Protein AF-A0AAN1XUY1-F1 (afdb_monomer_lite)

Sequence (93 aa):
MLHVSDQQFLDAVARAKNDDDVLRWIREELQPSEAAIARMNAFIEHLEPRPEQQAHFDAMLQAADPGNTAVTRWVDLLDLEEGRLPKGSGAAT

pLDDT: mean 92.49, std 8.82, range [45.69, 98.06]

Structure (mmCIF, N/CA/C/O backbone):
data_AF-A0AAN1XUY1-F1
#
_entry.id   AF-A0AAN1XUY1-F1
#
loop_
_atom_site.group_PDB
_atom_site.id
_atom_site.type_symbol
_atom_site.label_atom_id
_atom_site.label_alt_id
_atom_site.label_comp_id
_atom_site.label_asym_id
_atom_site.label_entity_id
_atom_site.label_seq_id
_atom_site.pdbx_PDB_ins_code
_atom_site.Cartn_x
_atom_site.Cartn_y
_atom_site.Cartn_z
_atom_site.occupancy
_atom_site.B_iso_or_equiv
_atom_site.auth_seq_id
_atom_site.auth_comp_id
_atom_site.auth_asym_id
_atom_site.auth_atom_id
_atom_site.pdbx_PDB_model_num
ATOM 1 N N . MET A 1 1 ? 11.127 3.576 -5.310 1.00 65.88 1 MET A N 1
ATOM 2 C CA . MET A 1 1 ? 9.893 3.896 -6.057 1.00 65.88 1 MET A CA 1
ATOM 3 C C . MET A 1 1 ? 10.055 3.284 -7.438 1.00 65.88 1 MET A C 1
ATOM 5 O O . MET A 1 1 ? 11.183 3.253 -7.904 1.00 65.88 1 MET A O 1
ATOM 9 N N . LEU A 1 2 ? 9.002 2.746 -8.053 1.00 74.62 2 LEU A N 1
ATOM 10 C CA . LEU A 1 2 ? 9.125 1.954 -9.291 1.00 74.62 2 LEU A CA 1
ATOM 11 C C . LEU A 1 2 ? 9.222 2.806 -10.576 1.00 74.62 2 LEU A C 1
ATOM 13 O O . LEU A 1 2 ? 9.243 2.249 -11.662 1.00 74.62 2 LEU A O 1
ATOM 17 N N . HIS A 1 3 ? 9.299 4.140 -10.448 1.00 81.06 3 HIS A N 1
ATOM 18 C CA . HIS A 1 3 ? 9.522 5.107 -11.539 1.00 81.06 3 HIS A CA 1
ATOM 19 C C . HIS A 1 3 ? 8.677 4.863 -12.803 1.00 81.06 3 HIS A C 1
ATOM 21 O O . HIS A 1 3 ? 9.158 5.008 -13.922 1.00 81.06 3 HIS A O 1
ATOM 27 N N . VAL A 1 4 ? 7.402 4.531 -12.608 1.00 88.75 4 VAL A N 1
ATOM 28 C CA . VAL A 1 4 ? 6.420 4.298 -13.667 1.00 88.75 4 VAL A CA 1
ATOM 29 C C . VAL A 1 4 ? 5.333 5.366 -13.596 1.00 88.75 4 VAL A C 1
ATOM 31 O O . VAL A 1 4 ? 4.885 5.709 -12.503 1.00 88.75 4 VAL A O 1
ATOM 34 N N . SER A 1 5 ? 4.933 5.918 -14.741 1.00 91.88 5 SER A N 1
ATOM 35 C CA . SER A 1 5 ? 3.742 6.772 -14.820 1.00 91.88 5 SER A CA 1
ATOM 36 C C . SER A 1 5 ? 2.473 5.947 -15.019 1.00 91.88 5 SER A C 1
ATOM 38 O O . SER A 1 5 ? 2.513 4.870 -15.617 1.00 91.88 5 SER A O 1
ATOM 40 N N . ASP A 1 6 ? 1.335 6.497 -14.597 1.00 93.94 6 ASP A N 1
ATOM 41 C CA . ASP A 1 6 ? 0.026 5.856 -14.746 1.00 93.94 6 ASP A CA 1
ATOM 42 C C . ASP A 1 6 ? -0.238 5.448 -16.204 1.00 93.94 6 ASP A C 1
ATOM 44 O O . ASP A 1 6 ? -0.635 4.318 -16.469 1.00 93.94 6 ASP A O 1
ATOM 48 N N . GLN A 1 7 ? 0.072 6.323 -17.171 1.00 95.56 7 GLN A N 1
ATOM 49 C CA . GLN A 1 7 ? -0.133 6.027 -18.592 1.00 95.56 7 GLN A CA 1
ATOM 50 C C . GLN A 1 7 ? 0.752 4.876 -19.089 1.00 95.56 7 GLN A C 1
ATOM 52 O O . GLN A 1 7 ? 0.270 4.015 -19.819 1.00 95.56 7 GLN A O 1
ATOM 57 N N . GLN A 1 8 ? 2.029 4.828 -18.687 1.00 94.00 8 GLN A N 1
ATOM 58 C CA . GLN A 1 8 ? 2.925 3.731 -19.077 1.00 94.00 8 GLN A CA 1
ATOM 59 C C . GLN A 1 8 ? 2.428 2.387 -18.545 1.00 94.00 8 GLN A C 1
ATOM 61 O O . GLN A 1 8 ? 2.465 1.392 -19.266 1.00 94.00 8 GLN A O 1
ATOM 66 N N . PHE A 1 9 ? 1.951 2.364 -17.299 1.00 95.00 9 PHE A N 1
ATOM 67 C CA . PHE A 1 9 ? 1.386 1.158 -16.707 1.00 95.00 9 PHE A CA 1
ATOM 68 C C . PHE A 1 9 ? 0.095 0.735 -17.422 1.00 95.00 9 PHE A C 1
ATOM 70 O O . PHE A 1 9 ? -0.043 -0.428 -17.796 1.00 95.00 9 PHE A O 1
ATOM 77 N N . LEU A 1 10 ? -0.820 1.676 -17.685 1.00 96.75 10 LEU A N 1
ATOM 78 C CA . LEU A 1 10 ? -2.070 1.402 -18.402 1.00 96.75 10 LEU A CA 1
ATOM 79 C C . LEU A 1 10 ? -1.824 0.861 -19.815 1.00 96.75 10 LEU A C 1
ATOM 81 O O . LEU A 1 10 ? -2.464 -0.110 -20.218 1.00 96.75 10 LEU A O 1
ATOM 85 N N . ASP A 1 11 ? -0.871 1.436 -20.550 1.00 96.31 11 ASP A N 1
ATOM 86 C CA . ASP A 1 11 ? -0.507 0.973 -21.891 1.00 96.31 11 ASP A CA 1
ATOM 87 C C . ASP A 1 11 ? 0.071 -0.449 -21.871 1.00 96.31 11 ASP A C 1
ATOM 89 O O . ASP A 1 11 ? -0.193 -1.240 -22.781 1.00 96.31 11 ASP A O 1
ATOM 93 N N . ALA A 1 12 ? 0.854 -0.787 -20.842 1.00 95.44 12 ALA A N 1
ATOM 94 C CA . ALA A 1 12 ? 1.401 -2.126 -20.663 1.00 95.44 12 ALA A CA 1
ATOM 95 C C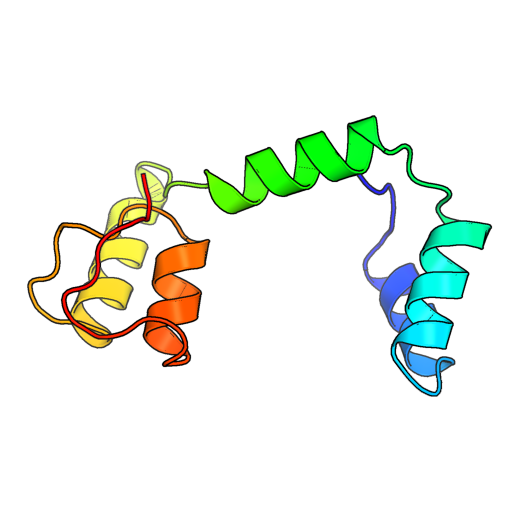 . ALA A 1 12 ? 0.301 -3.147 -20.349 1.00 95.44 12 ALA A C 1
ATOM 97 O O . ALA A 1 12 ? 0.225 -4.190 -21.002 1.00 95.44 12 ALA A O 1
ATOM 98 N N . VAL A 1 13 ? -0.599 -2.820 -19.416 1.00 96.94 13 VAL A N 1
ATOM 99 C CA . VAL A 1 13 ? -1.739 -3.673 -19.046 1.00 96.94 13 VAL A CA 1
ATOM 100 C C . VAL A 1 13 ? -2.676 -3.890 -20.234 1.00 96.94 13 VAL A C 1
ATOM 102 O O . VAL A 1 13 ? -3.094 -5.017 -20.477 1.00 96.94 13 VAL A O 1
ATOM 105 N N . ALA A 1 14 ? -2.949 -2.858 -21.038 1.00 97.44 14 ALA A N 1
ATOM 106 C CA . ALA A 1 14 ? -3.809 -2.970 -22.219 1.00 97.44 14 ALA A CA 1
ATOM 107 C C . ALA A 1 14 ? -3.270 -3.937 -23.292 1.00 97.44 14 ALA A C 1
ATOM 109 O O . ALA A 1 14 ? -4.033 -4.435 -24.121 1.00 97.44 14 ALA A O 1
ATOM 110 N N . ARG A 1 15 ? -1.955 -4.191 -23.304 1.00 96.44 15 ARG A N 1
ATOM 111 C CA . ARG A 1 15 ? -1.291 -5.115 -24.239 1.00 96.44 15 ARG A CA 1
ATOM 112 C C . ARG A 1 15 ? -1.071 -6.508 -23.650 1.00 96.44 15 ARG A C 1
ATOM 114 O O . ARG A 1 15 ? -0.841 -7.448 -24.413 1.00 96.44 15 ARG A O 1
ATOM 121 N N . ALA A 1 16 ? -1.105 -6.635 -22.328 1.00 97.12 16 ALA A N 1
ATOM 122 C CA . ALA A 1 16 ? -0.895 -7.887 -21.622 1.00 97.12 16 ALA A CA 1
ATOM 123 C C . ALA A 1 16 ? -2.122 -8.799 -21.737 1.00 97.12 16 ALA A C 1
ATOM 125 O O . ALA A 1 16 ? -3.264 -8.343 -21.713 1.00 97.12 16 ALA A O 1
ATOM 126 N N . LYS A 1 17 ? -1.899 -10.112 -21.854 1.00 97.06 17 LYS A N 1
ATOM 127 C CA . LYS A 1 17 ? -2.997 -11.095 -21.873 1.00 97.06 17 LYS A CA 1
ATOM 128 C C . LYS A 1 17 ? -3.337 -11.622 -20.483 1.00 97.06 17 LYS A C 1
ATOM 130 O O . LYS A 1 17 ? -4.419 -12.167 -20.285 1.00 97.06 17 LYS A O 1
ATOM 135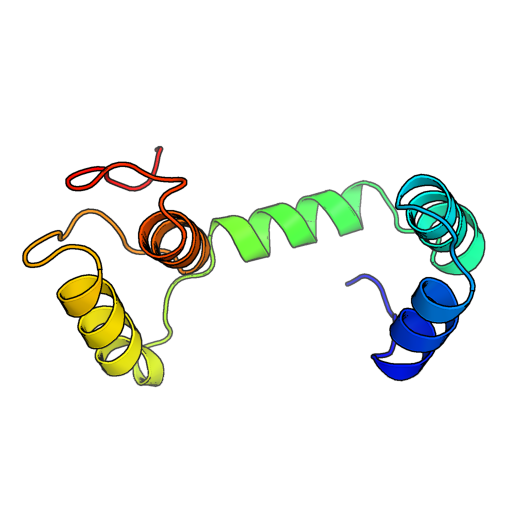 N N . ASN A 1 18 ? -2.386 -11.529 -19.562 1.00 97.06 18 ASN A N 1
ATOM 136 C CA . ASN A 1 18 ? -2.450 -12.039 -18.201 1.00 97.06 18 ASN A CA 1
ATOM 137 C C . ASN A 1 18 ? -1.388 -11.343 -17.332 1.00 97.06 18 ASN A C 1
ATOM 139 O O . ASN A 1 18 ? -0.581 -10.551 -17.827 1.00 97.06 18 ASN A O 1
ATOM 143 N N . ASP A 1 19 ? -1.367 -11.685 -16.047 1.00 97.06 19 ASP A N 1
ATOM 144 C CA . ASP A 1 19 ? -0.439 -11.098 -15.080 1.00 97.06 19 ASP A CA 1
ATOM 145 C C . ASP A 1 19 ? 1.027 -11.437 -15.376 1.00 97.06 19 ASP A C 1
ATOM 147 O O . ASP A 1 19 ? 1.898 -10.606 -15.140 1.00 97.06 19 ASP A O 1
ATOM 151 N N . ASP A 1 20 ? 1.325 -12.606 -15.954 1.00 97.62 20 ASP A N 1
ATOM 152 C CA . ASP A 1 20 ? 2.700 -12.983 -16.310 1.00 97.62 20 ASP A CA 1
ATOM 153 C C . ASP A 1 20 ? 3.298 -12.053 -17.374 1.00 97.62 20 ASP A C 1
ATOM 155 O O . ASP A 1 20 ? 4.495 -11.754 -17.340 1.00 97.62 20 ASP A O 1
ATOM 159 N N . ASP A 1 21 ? 2.481 -11.576 -18.317 1.00 97.50 21 ASP A N 1
ATOM 160 C CA . ASP A 1 21 ? 2.904 -10.586 -19.308 1.00 97.50 21 ASP A CA 1
ATOM 161 C C . ASP A 1 21 ? 3.186 -9.223 -18.651 1.00 97.50 21 ASP A C 1
ATOM 163 O O . ASP A 1 21 ? 4.183 -8.578 -18.984 1.00 97.50 21 ASP A O 1
ATOM 167 N N . VAL A 1 22 ? 2.373 -8.811 -17.670 1.00 96.69 22 VAL A N 1
ATOM 168 C CA . VAL A 1 22 ? 2.610 -7.577 -16.897 1.00 96.69 22 VAL A CA 1
ATOM 169 C C . VAL A 1 22 ? 3.870 -7.707 -16.042 1.00 96.69 22 VAL A C 1
ATOM 171 O O . VAL A 1 22 ? 4.717 -6.815 -16.046 1.00 96.69 22 VAL A O 1
ATOM 174 N N . LEU A 1 23 ? 4.044 -8.833 -15.346 1.00 95.31 23 LEU A N 1
ATOM 175 C CA . LEU A 1 23 ? 5.231 -9.117 -14.539 1.00 95.31 23 LEU A CA 1
ATOM 176 C C . LEU A 1 23 ? 6.500 -9.122 -15.391 1.00 95.31 23 LEU A C 1
ATOM 178 O O . LEU A 1 23 ? 7.533 -8.613 -14.952 1.00 95.31 23 LEU A O 1
ATOM 182 N N . ARG A 1 24 ? 6.435 -9.671 -16.608 1.00 95.75 24 ARG A N 1
ATOM 183 C CA . ARG A 1 24 ? 7.549 -9.627 -17.560 1.00 95.75 24 ARG A CA 1
ATOM 184 C C . ARG A 1 24 ? 7.889 -8.191 -17.941 1.00 95.75 24 ARG A C 1
ATOM 186 O O . ARG A 1 24 ? 9.046 -7.810 -17.819 1.00 95.75 24 ARG A O 1
ATOM 193 N N . TRP A 1 25 ? 6.891 -7.385 -18.302 1.00 95.38 25 TRP A N 1
ATOM 194 C CA . TRP A 1 25 ? 7.089 -5.971 -18.619 1.00 95.38 25 TRP A CA 1
ATOM 195 C C . TRP A 1 25 ? 7.704 -5.189 -17.446 1.00 95.38 25 TRP A C 1
ATOM 197 O O . TRP A 1 25 ? 8.683 -4.475 -17.638 1.00 95.38 25 TRP A O 1
ATOM 207 N N . ILE A 1 26 ? 7.219 -5.382 -16.212 1.00 93.62 26 ILE A N 1
ATOM 208 C CA . ILE A 1 26 ? 7.811 -4.758 -15.014 1.00 93.62 26 ILE A CA 1
ATOM 209 C C . ILE A 1 26 ? 9.288 -5.155 -14.875 1.00 93.62 26 ILE A C 1
ATOM 211 O O . ILE A 1 26 ? 10.141 -4.304 -14.621 1.00 93.62 26 ILE A O 1
ATOM 215 N N . ARG A 1 27 ? 9.609 -6.442 -15.044 1.00 92.12 27 ARG A N 1
ATOM 216 C CA . ARG A 1 27 ? 10.983 -6.950 -14.910 1.00 92.12 27 ARG A CA 1
ATOM 217 C C . ARG A 1 27 ? 11.913 -6.443 -16.005 1.00 92.12 27 ARG A C 1
ATOM 219 O O . ARG A 1 27 ? 13.069 -6.182 -15.701 1.00 92.12 27 ARG A O 1
ATOM 226 N N . GLU A 1 28 ? 11.439 -6.335 -17.240 1.00 92.75 28 GLU A N 1
ATOM 227 C CA . GLU A 1 28 ? 12.265 -6.000 -18.405 1.00 92.75 28 GLU A CA 1
ATOM 228 C C . GLU A 1 28 ? 12.401 -4.488 -18.619 1.00 92.75 28 GLU A C 1
ATOM 230 O O . GLU A 1 28 ? 13.507 -4.024 -18.896 1.00 92.75 28 GLU A O 1
ATOM 235 N N . GLU A 1 29 ? 11.318 -3.727 -18.440 1.00 90.44 29 GLU A N 1
ATOM 236 C CA . GLU A 1 29 ? 11.267 -2.288 -18.734 1.00 90.44 29 GLU A CA 1
ATOM 237 C C . GLU A 1 29 ? 11.533 -1.422 -17.500 1.00 90.44 29 GLU A C 1
ATOM 239 O O . GLU A 1 29 ? 12.254 -0.429 -17.585 1.00 90.44 29 GLU A O 1
ATOM 244 N N . LEU A 1 30 ? 10.971 -1.782 -16.337 1.00 90.38 30 LEU A N 1
ATOM 245 C CA . LEU A 1 30 ? 11.175 -1.006 -15.105 1.00 90.38 30 LEU A CA 1
ATOM 246 C C . LEU A 1 30 ? 12.415 -1.457 -14.330 1.00 90.38 30 LEU A C 1
ATOM 248 O O . LEU A 1 30 ? 12.996 -0.656 -13.599 1.00 90.38 30 LEU A O 1
ATOM 252 N N . GLN A 1 31 ? 12.801 -2.731 -14.472 1.00 91.62 31 GLN A N 1
ATOM 253 C CA . GLN A 1 31 ? 13.979 -3.345 -13.844 1.00 91.62 31 GLN A CA 1
ATOM 254 C C . GLN A 1 31 ? 14.163 -2.940 -12.369 1.00 91.62 31 GLN A C 1
ATOM 256 O O . GLN A 1 31 ? 15.230 -2.449 -11.978 1.00 91.62 31 GLN A O 1
ATOM 261 N N . PRO A 1 32 ? 13.127 -3.084 -11.520 1.00 90.25 32 PRO A N 1
ATOM 262 C CA . PRO A 1 32 ? 13.228 -2.635 -10.145 1.00 90.25 32 PRO A CA 1
ATOM 263 C C . PRO A 1 32 ? 14.246 -3.477 -9.376 1.00 90.25 32 PRO A C 1
ATOM 265 O O . PRO A 1 32 ? 14.323 -4.693 -9.535 1.00 90.25 32 PRO A O 1
ATOM 268 N N . SER A 1 33 ? 15.014 -2.835 -8.496 1.00 92.19 33 SER A N 1
ATOM 269 C CA . SER A 1 33 ? 15.885 -3.570 -7.582 1.00 92.19 33 SER A CA 1
ATOM 270 C C . SER A 1 33 ? 15.074 -4.228 -6.466 1.00 92.19 33 SER A C 1
ATOM 272 O O . SER A 1 33 ? 14.081 -3.668 -5.996 1.00 92.19 33 SER A O 1
ATOM 274 N N . GLU A 1 34 ? 15.551 -5.365 -5.961 1.00 92.88 34 GLU A N 1
ATOM 275 C CA . GLU A 1 34 ? 14.970 -6.033 -4.784 1.00 92.88 34 GLU A CA 1
ATOM 276 C C . GLU A 1 34 ? 14.845 -5.080 -3.586 1.00 92.88 34 GLU A C 1
ATOM 278 O O . GLU A 1 34 ? 13.835 -5.056 -2.889 1.00 92.88 34 GLU A O 1
ATOM 283 N N . ALA A 1 35 ? 15.835 -4.204 -3.391 1.00 93.31 35 ALA A N 1
ATOM 284 C CA . ALA A 1 35 ? 15.790 -3.181 -2.349 1.00 93.31 35 ALA A CA 1
ATOM 285 C C . ALA A 1 35 ? 14.660 -2.157 -2.571 1.00 93.31 35 ALA A C 1
ATOM 287 O O . ALA A 1 35 ? 14.046 -1.692 -1.610 1.00 93.31 35 ALA A O 1
ATOM 288 N N . ALA A 1 36 ? 14.375 -1.788 -3.824 1.00 91.38 36 ALA A N 1
ATOM 289 C CA . ALA A 1 36 ? 13.273 -0.890 -4.146 1.00 91.38 36 ALA A CA 1
ATOM 290 C C . ALA A 1 36 ? 11.908 -1.554 -3.917 1.00 91.38 36 ALA A C 1
ATOM 292 O O . ALA A 1 36 ? 11.005 -0.875 -3.423 1.00 91.38 36 ALA A O 1
ATOM 293 N N . ILE A 1 37 ? 11.780 -2.847 -4.235 1.00 92.75 37 ILE A N 1
ATOM 294 C CA . ILE A 1 37 ? 10.579 -3.652 -3.967 1.00 92.75 37 ILE A CA 1
ATOM 295 C C . ILE A 1 37 ? 10.362 -3.769 -2.456 1.00 92.75 37 ILE A C 1
ATOM 297 O O . ILE A 1 37 ? 9.320 -3.353 -1.960 1.00 92.75 37 ILE A O 1
ATOM 301 N N . ALA A 1 38 ? 11.370 -4.223 -1.707 1.00 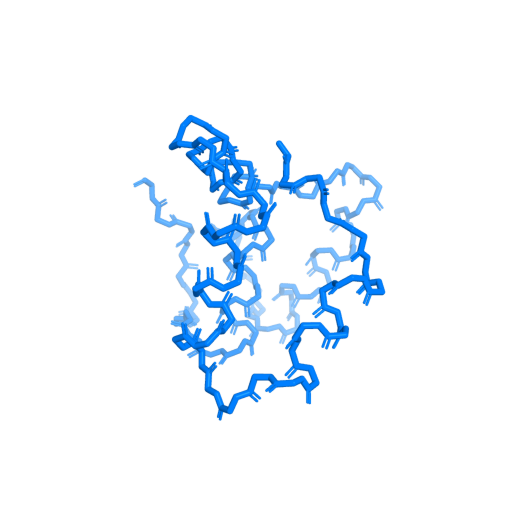94.56 38 ALA A N 1
ATOM 302 C CA . ALA A 1 38 ? 11.283 -4.385 -0.256 1.00 94.56 38 ALA A CA 1
ATOM 303 C C . ALA A 1 38 ? 10.919 -3.073 0.456 1.00 94.56 38 ALA A C 1
ATOM 305 O O . ALA A 1 38 ? 10.072 -3.053 1.347 1.00 94.56 38 ALA A O 1
ATOM 306 N N . ARG A 1 39 ? 11.506 -1.949 0.024 1.00 93.81 39 ARG A N 1
ATOM 307 C CA . ARG A 1 39 ? 11.159 -0.625 0.554 1.00 93.81 39 ARG A CA 1
ATOM 308 C C . ARG A 1 39 ? 9.706 -0.244 0.265 1.00 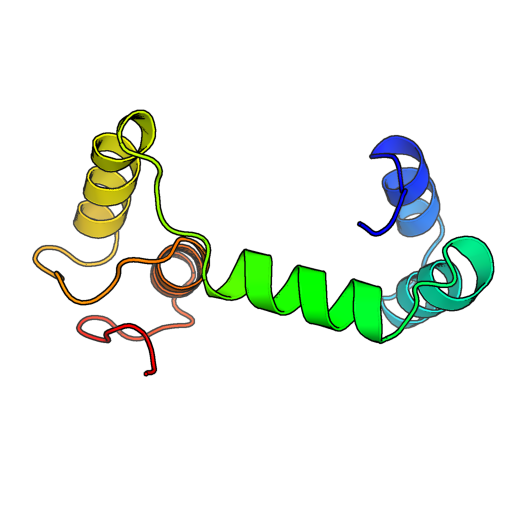93.81 39 ARG A C 1
ATOM 310 O O . ARG A 1 39 ? 9.088 0.409 1.100 1.00 93.81 39 ARG A O 1
ATOM 317 N N . MET A 1 40 ? 9.188 -0.587 -0.914 1.00 92.88 40 MET A N 1
ATOM 318 C CA . MET A 1 40 ? 7.797 -0.303 -1.266 1.00 92.88 40 MET A CA 1
ATOM 319 C C . MET A 1 40 ? 6.834 -1.153 -0.436 1.00 92.88 40 MET A C 1
ATOM 321 O O . MET A 1 40 ? 5.901 -0.598 0.134 1.00 92.88 40 MET A O 1
ATOM 325 N N . ASN A 1 41 ? 7.099 -2.455 -0.312 1.00 94.38 41 ASN A N 1
ATOM 326 C CA . ASN A 1 41 ? 6.277 -3.359 0.493 1.00 94.38 41 ASN A CA 1
ATOM 327 C C . ASN A 1 41 ? 6.204 -2.872 1.940 1.00 94.38 41 ASN A C 1
ATOM 329 O O . ASN A 1 41 ? 5.115 -2.619 2.441 1.00 94.38 41 ASN A O 1
ATOM 333 N N . ALA A 1 42 ? 7.356 -2.591 2.559 1.00 95.19 42 ALA A N 1
ATOM 334 C CA . ALA A 1 42 ? 7.400 -2.081 3.926 1.00 95.19 42 ALA A CA 1
ATOM 335 C C . ALA A 1 42 ? 6.621 -0.765 4.093 1.00 95.19 42 ALA A C 1
ATOM 337 O O . ALA A 1 42 ? 5.966 -0.569 5.113 1.00 95.19 42 ALA A O 1
ATOM 338 N N . PHE A 1 43 ? 6.671 0.131 3.099 1.00 94.38 43 PHE A N 1
ATOM 339 C CA . PHE A 1 43 ? 5.902 1.374 3.124 1.00 94.38 43 PHE A CA 1
ATOM 340 C C . PHE A 1 43 ? 4.391 1.122 3.075 1.00 94.38 43 PHE A C 1
ATOM 342 O O . PHE A 1 43 ? 3.672 1.714 3.870 1.00 94.38 43 PHE A O 1
ATOM 349 N N . ILE A 1 44 ? 3.917 0.265 2.166 1.00 94.62 44 ILE A N 1
ATOM 350 C CA . ILE A 1 44 ? 2.485 -0.030 1.997 1.00 94.62 44 ILE A CA 1
ATOM 351 C C . ILE A 1 44 ? 1.938 -0.784 3.215 1.00 94.62 44 ILE A C 1
ATOM 353 O O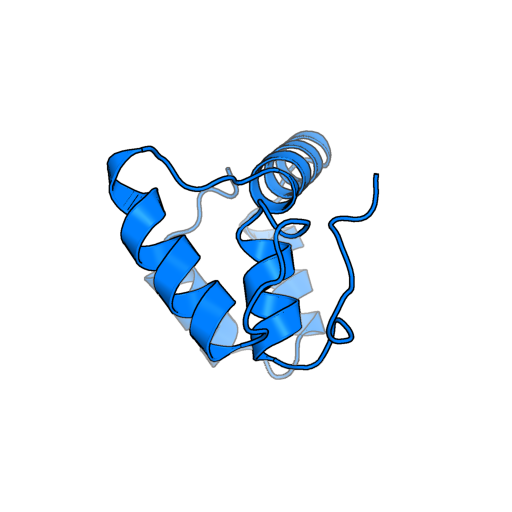 . ILE A 1 44 ? 0.896 -0.409 3.745 1.00 94.62 44 ILE A O 1
ATOM 357 N N . GLU A 1 45 ? 2.663 -1.799 3.691 1.00 95.31 45 GLU A N 1
ATOM 358 C CA . GLU A 1 45 ? 2.263 -2.646 4.824 1.00 95.31 45 GLU A CA 1
ATOM 359 C C . GLU A 1 45 ? 2.136 -1.869 6.138 1.00 95.31 45 GLU A C 1
ATOM 361 O O . GLU A 1 45 ? 1.328 -2.225 6.986 1.00 95.31 45 GLU A O 1
ATOM 366 N N . HIS A 1 46 ? 2.907 -0.793 6.308 1.00 95.38 46 HIS A N 1
ATOM 367 C CA . HIS A 1 46 ? 2.912 0.023 7.526 1.00 95.38 46 HIS A CA 1
ATOM 368 C C . HIS A 1 46 ? 2.276 1.400 7.313 1.00 95.38 46 HIS A C 1
ATOM 370 O O . HIS A 1 46 ? 2.483 2.307 8.120 1.00 95.38 46 HIS A O 1
ATOM 376 N N . LEU A 1 47 ? 1.535 1.594 6.216 1.00 96.50 47 LEU A N 1
ATOM 377 C CA . LEU A 1 47 ? 0.925 2.882 5.924 1.00 96.50 47 LEU A CA 1
ATOM 378 C C . LEU A 1 47 ? -0.268 3.125 6.852 1.00 96.50 47 LEU A C 1
ATOM 380 O O . LEU A 1 47 ? -1.348 2.560 6.674 1.00 96.50 47 LEU A O 1
ATOM 384 N N . GLU A 1 48 ? -0.068 4.009 7.819 1.00 97.25 48 GLU A N 1
ATOM 385 C CA . GLU A 1 48 ? -1.097 4.492 8.740 1.00 97.25 48 GLU A CA 1
ATOM 386 C C . GLU A 1 48 ? -1.747 5.788 8.214 1.00 97.25 48 GLU A C 1
ATOM 388 O O . GLU A 1 48 ? -1.136 6.520 7.419 1.00 97.25 48 GLU A O 1
ATOM 393 N N . PRO A 1 49 ? -2.995 6.102 8.612 1.00 97.56 49 PRO A N 1
ATOM 394 C CA . PRO A 1 49 ? -3.610 7.383 8.290 1.00 97.56 49 PRO A CA 1
ATOM 395 C C . PRO A 1 49 ? -2.803 8.536 8.889 1.00 97.56 49 PRO A C 1
ATOM 397 O O . PRO A 1 49 ? -2.428 8.535 10.060 1.00 97.56 49 PRO A O 1
ATOM 400 N N . ARG A 1 50 ? -2.566 9.575 8.086 1.00 97.69 50 ARG A N 1
ATOM 401 C CA . ARG A 1 50 ? -2.065 10.848 8.618 1.00 97.69 50 ARG A CA 1
ATOM 402 C C . ARG A 1 50 ? -3.161 11.529 9.452 1.00 97.69 50 ARG A C 1
ATOM 404 O O . ARG A 1 50 ? -4.338 11.222 9.247 1.00 97.69 50 ARG A O 1
ATOM 411 N N . PRO A 1 51 ? -2.830 12.482 10.346 1.00 97.94 51 PRO A N 1
ATOM 412 C CA . PRO A 1 51 ? -3.820 13.117 11.219 1.00 97.94 51 PRO A CA 1
ATOM 413 C C . PRO A 1 51 ? -5.042 13.679 10.481 1.00 97.94 51 PRO A C 1
ATOM 415 O O . PRO A 1 51 ? -6.168 13.547 10.950 1.00 97.94 51 PRO A O 1
ATOM 418 N N . GLU A 1 52 ? -4.848 14.253 9.293 1.00 98.06 52 GLU A N 1
ATOM 419 C CA . GLU A 1 52 ? -5.935 14.780 8.465 1.00 98.06 52 GLU A CA 1
ATOM 420 C C . GLU A 1 52 ? -6.812 13.699 7.808 1.00 98.06 52 GLU A C 1
ATOM 422 O O . GLU A 1 52 ? -7.909 13.994 7.340 1.00 98.06 52 GLU A O 1
ATOM 427 N N . GLN A 1 53 ? -6.342 12.452 7.770 1.00 98.00 53 GLN A N 1
ATOM 428 C CA . GLN A 1 53 ? -7.037 11.301 7.192 1.00 98.00 53 GLN A CA 1
ATOM 429 C C . GLN A 1 53 ? -7.734 10.437 8.253 1.00 98.00 53 GLN A C 1
ATOM 431 O O . GLN A 1 53 ? -8.563 9.606 7.887 1.00 98.00 53 GLN A O 1
ATOM 436 N N . GLN A 1 54 ? -7.440 10.639 9.544 1.00 97.88 54 GLN A N 1
ATOM 437 C CA . GLN A 1 54 ? -7.934 9.790 10.634 1.00 97.88 54 GLN A CA 1
ATOM 438 C C . GLN A 1 54 ? -9.462 9.673 10.636 1.00 97.88 54 GLN A C 1
ATOM 440 O O . GLN A 1 54 ? -9.997 8.574 10.683 1.00 97.88 54 GLN A O 1
ATOM 445 N N . ALA A 1 55 ? -10.176 10.790 10.480 1.00 97.94 55 ALA A N 1
ATOM 446 C CA . ALA A 1 55 ? -11.639 10.774 10.469 1.00 97.94 55 ALA A CA 1
ATOM 447 C C . ALA A 1 55 ? -12.224 9.955 9.301 1.00 97.94 55 ALA A C 1
ATOM 449 O O . ALA A 1 55 ? -13.286 9.351 9.438 1.00 97.94 55 ALA A O 1
ATOM 450 N N . HIS A 1 56 ? -11.543 9.932 8.150 1.00 98.00 56 HIS A N 1
ATOM 451 C CA . HIS A 1 56 ? -11.963 9.123 7.007 1.00 98.00 56 HIS A CA 1
ATOM 452 C C . HIS A 1 56 ? -11.696 7.636 7.252 1.00 98.00 56 HIS A C 1
ATOM 454 O O . HIS A 1 56 ? -12.578 6.815 7.010 1.00 98.00 56 HIS A O 1
ATOM 460 N N . PHE A 1 57 ? -10.516 7.319 7.788 1.00 98.00 57 PHE A N 1
ATOM 461 C CA . PHE A 1 57 ? -10.150 5.967 8.193 1.00 98.00 57 PHE A 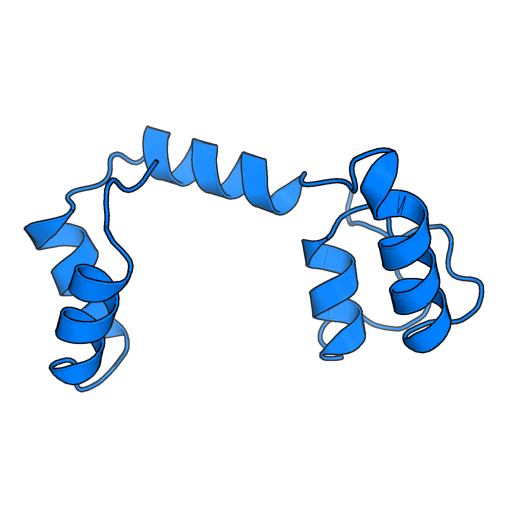CA 1
ATOM 462 C C . PHE A 1 57 ? -11.150 5.397 9.211 1.00 98.00 57 PHE A C 1
ATOM 464 O O . PHE A 1 57 ? -11.714 4.330 8.985 1.00 98.00 57 PHE A O 1
ATOM 471 N N . ASP A 1 58 ? -11.452 6.147 10.275 1.00 97.38 58 ASP A N 1
ATOM 472 C CA . ASP A 1 58 ? -12.385 5.728 11.327 1.00 97.38 58 ASP A CA 1
ATOM 473 C C . ASP A 1 58 ? -13.797 5.494 10.774 1.00 97.38 58 ASP A C 1
ATOM 475 O O . ASP A 1 58 ? -14.470 4.539 11.158 1.00 97.38 58 ASP A O 1
ATOM 479 N N . ALA A 1 59 ? -14.255 6.340 9.844 1.00 97.62 59 ALA A N 1
ATOM 480 C CA . ALA A 1 59 ? -15.563 6.184 9.211 1.00 97.62 59 ALA A CA 1
ATOM 481 C C . ALA A 1 59 ? -15.647 4.906 8.360 1.00 97.62 59 ALA A C 1
ATOM 483 O O . ALA A 1 59 ? -16.661 4.207 8.401 1.00 97.62 59 ALA A O 1
ATOM 484 N N . MET A 1 60 ? -14.586 4.590 7.613 1.00 97.62 60 MET A N 1
ATOM 485 C CA . MET A 1 60 ? -14.491 3.350 6.843 1.00 97.62 60 MET A CA 1
ATOM 486 C C . MET A 1 60 ? -14.432 2.123 7.760 1.00 97.62 60 MET A C 1
ATOM 488 O O . MET A 1 60 ? -15.200 1.182 7.560 1.00 97.62 60 MET A O 1
ATOM 492 N N . LEU A 1 61 ? -13.600 2.154 8.808 1.00 97.12 61 LEU A N 1
ATOM 493 C CA . LEU A 1 61 ? -13.498 1.061 9.779 1.00 97.12 61 LEU A CA 1
ATOM 494 C C . LEU A 1 61 ? -14.833 0.818 10.485 1.00 97.12 61 LEU A C 1
ATOM 496 O O . LEU A 1 61 ? -15.281 -0.320 10.585 1.00 97.12 61 LEU A O 1
ATOM 500 N N . GLN A 1 62 ? -15.525 1.884 10.886 1.00 97.00 62 GLN A N 1
ATOM 501 C CA . GLN A 1 62 ? -16.839 1.783 11.512 1.00 97.00 62 GLN A CA 1
ATOM 502 C C . GLN A 1 62 ? -17.901 1.193 10.573 1.00 97.00 62 GLN A C 1
ATOM 504 O O . GLN A 1 62 ? -18.823 0.531 11.046 1.00 97.00 62 GLN A O 1
ATOM 509 N N . ALA A 1 63 ? -17.807 1.430 9.263 1.00 96.12 63 ALA A N 1
ATOM 510 C CA . ALA A 1 63 ? -18.720 0.845 8.284 1.00 96.12 63 ALA A CA 1
ATOM 511 C C . ALA A 1 63 ? -18.424 -0.645 8.034 1.00 96.12 63 ALA A C 1
ATOM 513 O O . ALA A 1 63 ? -19.356 -1.449 7.945 1.00 96.12 63 ALA A O 1
ATOM 514 N N . ALA A 1 64 ? -17.144 -1.015 7.945 1.00 95.38 64 ALA A N 1
ATOM 515 C CA . ALA A 1 64 ? -16.715 -2.385 7.680 1.00 95.38 64 ALA A CA 1
ATOM 516 C C . ALA A 1 64 ? -16.880 -3.299 8.912 1.00 95.38 64 ALA A C 1
ATOM 518 O O . ALA A 1 64 ? -17.465 -4.388 8.824 1.00 95.38 64 ALA A O 1
ATOM 519 N N . ASP A 1 65 ? -16.414 -2.839 10.075 1.00 95.94 65 ASP A N 1
ATOM 520 C CA . ASP A 1 65 ? -16.351 -3.602 11.322 1.00 95.94 65 ASP A CA 1
ATOM 521 C C . ASP A 1 65 ? -16.571 -2.707 12.562 1.00 95.94 65 ASP A C 1
ATOM 523 O O . ASP A 1 65 ? -15.620 -2.292 13.233 1.00 95.94 65 ASP A O 1
ATOM 527 N N . PRO A 1 66 ? -17.843 -2.376 12.870 1.00 95.75 66 PRO A N 1
ATOM 528 C CA . PRO A 1 66 ? -18.199 -1.464 13.952 1.00 95.75 66 PRO A CA 1
ATOM 529 C C . PRO A 1 66 ? -17.552 -1.825 15.296 1.00 95.75 66 PRO A C 1
ATOM 531 O O . PRO A 1 66 ? -17.755 -2.918 15.823 1.00 95.75 66 PRO A O 1
ATOM 534 N N . GLY A 1 67 ? -16.848 -0.866 15.901 1.00 91.44 67 GLY A N 1
ATOM 535 C CA . GLY A 1 67 ? -16.219 -1.032 17.216 1.00 91.44 67 GLY A CA 1
ATOM 536 C C . GLY A 1 67 ? -14.871 -1.761 17.217 1.00 91.44 67 GLY A C 1
ATOM 537 O O . GLY A 1 67 ? -14.309 -1.960 18.295 1.00 91.44 67 GLY A O 1
ATOM 538 N N . ASN A 1 68 ? -14.329 -2.131 16.055 1.00 92.94 68 ASN A N 1
ATOM 539 C CA . ASN A 1 68 ? -12.961 -2.626 15.959 1.00 92.94 68 ASN A CA 1
ATOM 540 C C . ASN A 1 68 ? -11.964 -1.474 16.179 1.00 92.94 68 ASN A C 1
ATOM 542 O O . ASN A 1 68 ? -12.056 -0.428 15.544 1.00 92.94 68 ASN A O 1
ATOM 546 N N . THR A 1 69 ? -11.015 -1.666 17.095 1.00 92.12 69 THR A N 1
ATOM 547 C CA . THR A 1 69 ? -9.946 -0.702 17.412 1.00 92.12 69 THR A CA 1
ATOM 548 C C . THR A 1 69 ? -8.544 -1.253 17.144 1.00 92.12 69 THR A C 1
ATOM 550 O O . THR A 1 69 ? -7.553 -0.595 17.449 1.00 92.12 69 THR A O 1
ATOM 553 N N . ALA A 1 70 ? -8.450 -2.471 16.607 1.00 92.56 70 ALA A N 1
ATOM 554 C CA . ALA A 1 70 ? -7.199 -3.187 16.388 1.00 92.56 70 ALA A CA 1
ATOM 555 C C . ALA A 1 70 ? -6.635 -3.012 14.964 1.00 92.56 70 ALA A C 1
ATOM 557 O O . ALA A 1 70 ? -5.489 -3.383 14.711 1.00 92.56 70 ALA A O 1
ATOM 558 N N . VAL A 1 71 ? -7.421 -2.456 14.039 1.00 95.31 71 VAL A N 1
ATOM 559 C CA . VAL A 1 71 ? -7.004 -2.131 12.667 1.00 95.31 71 VAL A CA 1
ATOM 560 C C . VAL A 1 71 ? -6.548 -0.676 12.612 1.00 95.31 71 VAL A C 1
ATOM 562 O O . VAL A 1 71 ? -7.339 0.232 12.851 1.00 95.31 71 VAL A O 1
ATOM 565 N N . THR A 1 72 ? -5.269 -0.453 12.302 1.00 96.06 72 THR A N 1
ATOM 566 C CA . THR A 1 72 ? -4.654 0.892 12.284 1.00 96.06 72 THR A CA 1
ATOM 567 C C . THR A 1 72 ? -3.986 1.250 10.955 1.00 96.06 72 THR A C 1
ATOM 569 O O . THR A 1 72 ? -3.583 2.395 10.761 1.00 96.06 72 THR A O 1
ATOM 572 N N . ARG A 1 73 ? -3.869 0.294 10.026 1.00 96.88 73 ARG A N 1
ATOM 573 C CA . ARG A 1 73 ? -3.168 0.445 8.743 1.00 96.88 73 ARG A CA 1
ATOM 574 C C . ARG A 1 73 ? -4.157 0.381 7.586 1.00 96.88 73 ARG A C 1
ATOM 576 O O . ARG A 1 73 ? -5.148 -0.345 7.646 1.00 96.88 73 ARG A O 1
ATOM 583 N N . TRP A 1 74 ? -3.874 1.113 6.511 1.00 97.56 74 TRP A N 1
ATOM 584 C CA . TRP A 1 74 ? -4.752 1.167 5.338 1.00 97.56 74 TRP A CA 1
ATOM 585 C C . TRP A 1 74 ? -4.939 -0.190 4.668 1.00 97.56 74 TRP A C 1
ATOM 587 O O . TRP A 1 74 ? -6.058 -0.518 4.291 1.00 97.56 74 TRP A O 1
ATOM 597 N N . VAL A 1 75 ? -3.869 -0.978 4.531 1.00 96.19 75 VAL A N 1
ATOM 598 C CA . VAL A 1 75 ? -3.946 -2.287 3.868 1.00 96.19 75 VAL A CA 1
ATOM 599 C C . VAL A 1 75 ? -4.876 -3.249 4.616 1.00 96.19 75 VAL A C 1
ATOM 601 O O . VAL A 1 75 ? -5.724 -3.875 3.990 1.00 96.19 75 VAL A O 1
ATOM 604 N N . ASP A 1 76 ? -4.807 -3.271 5.951 1.00 96.00 76 ASP A N 1
ATOM 605 C CA . ASP A 1 76 ? -5.658 -4.123 6.788 1.00 96.00 76 ASP A CA 1
ATOM 606 C C . ASP A 1 76 ? -7.135 -3.710 6.693 1.00 96.00 76 ASP A C 1
ATOM 608 O O . ASP A 1 76 ? -8.024 -4.559 6.653 1.00 96.00 76 ASP A O 1
ATOM 612 N N . LEU A 1 77 ? -7.408 -2.402 6.632 1.00 96.69 77 LEU A N 1
ATOM 613 C CA . LEU A 1 77 ? -8.761 -1.877 6.453 1.00 96.69 77 LEU A CA 1
ATOM 614 C C . LEU A 1 77 ? -9.340 -2.236 5.075 1.00 96.69 77 LEU A C 1
ATOM 616 O O . LEU A 1 77 ? -10.512 -2.598 4.993 1.00 96.69 77 LEU A O 1
ATOM 620 N N . LEU A 1 78 ? -8.534 -2.169 4.012 1.00 96.00 78 LEU A N 1
ATOM 621 C CA . LEU A 1 78 ? -8.956 -2.573 2.666 1.00 96.00 78 LEU A CA 1
ATOM 622 C C . LEU A 1 78 ? -9.256 -4.074 2.608 1.00 96.00 78 LEU A C 1
ATOM 624 O O . LEU A 1 78 ? -10.314 -4.471 2.124 1.00 96.00 78 LEU A O 1
ATOM 628 N N . ASP A 1 79 ? -8.384 -4.910 3.173 1.00 95.38 79 ASP A N 1
ATOM 629 C CA . ASP A 1 79 ? -8.626 -6.352 3.237 1.00 95.38 79 ASP A CA 1
ATOM 630 C C . ASP A 1 79 ? -9.861 -6.697 4.083 1.00 95.38 79 ASP A C 1
ATOM 632 O O . ASP A 1 79 ? -10.588 -7.639 3.759 1.00 95.38 79 ASP A O 1
ATOM 636 N N . LEU A 1 80 ? -10.143 -5.936 5.142 1.00 95.31 80 LEU A N 1
ATOM 637 C CA . LEU A 1 80 ? -11.366 -6.070 5.936 1.00 95.31 80 LEU A CA 1
ATOM 638 C C . LEU A 1 80 ? -12.621 -5.688 5.138 1.00 95.31 80 LEU A C 1
ATOM 640 O O . LEU A 1 80 ? -13.611 -6.420 5.176 1.00 95.31 80 LEU A O 1
ATOM 644 N N . GLU A 1 81 ? -12.582 -4.577 4.398 1.00 95.19 81 GLU A N 1
ATOM 645 C CA . GLU A 1 81 ? -13.675 -4.130 3.524 1.00 95.19 81 GLU A CA 1
ATOM 646 C C . GLU A 1 81 ? -13.968 -5.154 2.415 1.00 95.19 81 GLU A C 1
ATOM 648 O O . GLU A 1 81 ? -15.126 -5.479 2.145 1.00 95.19 81 GLU A O 1
ATOM 653 N N . GLU A 1 82 ? -12.920 -5.723 1.820 1.00 94.88 82 GLU A N 1
ATOM 654 C CA . GLU A 1 82 ? -13.012 -6.716 0.746 1.00 94.88 82 GLU A CA 1
ATOM 655 C C . GLU A 1 82 ? -13.280 -8.145 1.262 1.00 94.88 82 GLU A C 1
ATOM 657 O O . GLU A 1 82 ? -13.386 -9.087 0.472 1.00 94.88 82 GLU A O 1
ATOM 662 N N . GLY A 1 83 ? -13.412 -8.324 2.583 1.00 93.81 83 GLY A N 1
ATOM 663 C CA . GLY A 1 83 ? -13.719 -9.606 3.220 1.00 93.81 83 GLY A CA 1
ATOM 664 C C . GLY A 1 83 ? -12.575 -10.625 3.192 1.00 93.81 83 GLY A C 1
ATOM 665 O O . GLY A 1 83 ? -12.815 -11.820 3.375 1.00 93.81 83 GLY A O 1
ATOM 666 N N . ARG A 1 84 ? -11.337 -10.173 2.960 1.00 93.38 84 ARG A N 1
ATOM 667 C CA . ARG A 1 84 ? -10.111 -10.984 3.047 1.00 93.38 84 ARG A CA 1
ATOM 668 C C . ARG A 1 84 ? -9.593 -11.096 4.481 1.00 93.38 84 ARG A C 1
ATOM 670 O O . ARG A 1 84 ? -8.941 -12.088 4.805 1.00 93.38 84 ARG A O 1
ATOM 677 N N . LEU A 1 85 ? -9.934 -10.133 5.342 1.00 91.38 85 LEU A N 1
ATOM 678 C CA . LEU A 1 85 ? -9.683 -10.176 6.781 1.00 91.38 85 LEU A CA 1
ATOM 679 C C . LEU A 1 85 ? -10.999 -10.424 7.552 1.00 91.38 85 LEU A C 1
ATOM 681 O O . LEU A 1 85 ? -11.998 -9.752 7.288 1.00 91.38 85 LEU A O 1
ATOM 685 N N . PRO A 1 86 ? -11.051 -11.367 8.514 1.00 88.94 86 PRO A N 1
ATOM 686 C CA . PRO A 1 86 ? -12.248 -11.580 9.328 1.00 88.94 86 PRO A CA 1
ATOM 687 C C . PRO A 1 86 ? -12.562 -10.379 10.233 1.00 88.94 86 PRO A C 1
ATOM 689 O O . PRO A 1 86 ? -11.654 -9.727 10.749 1.00 88.94 86 PRO A O 1
ATOM 692 N N . LYS A 1 87 ? -13.846 -10.152 10.527 1.00 87.94 87 LYS A N 1
ATOM 693 C CA . LYS A 1 87 ? -14.277 -9.167 11.535 1.00 87.94 87 LYS A CA 1
ATOM 694 C C . LYS A 1 87 ? -13.728 -9.489 12.924 1.00 87.94 87 LYS A C 1
ATOM 696 O O . LYS A 1 87 ? -13.612 -10.657 13.294 1.00 87.94 87 LYS A O 1
ATOM 701 N N . GLY A 1 88 ? -13.410 -8.454 13.692 1.00 83.56 88 GLY A N 1
ATOM 702 C CA . GLY A 1 88 ? -12.749 -8.548 14.992 1.00 83.56 88 GLY A CA 1
ATOM 703 C C . GLY A 1 88 ? -11.258 -8.896 14.920 1.00 83.56 88 GLY A C 1
ATOM 704 O O . GLY A 1 88 ? -10.635 -9.063 15.969 1.00 83.56 88 GLY A O 1
ATOM 705 N N . SER A 1 89 ? -10.676 -9.012 13.721 1.00 79.00 89 SER A N 1
ATOM 706 C CA . SER A 1 89 ? -9.226 -9.173 13.567 1.00 79.00 89 SER A CA 1
ATOM 707 C C . SER A 1 89 ? -8.506 -7.849 13.818 1.00 79.00 89 SER A C 1
ATOM 709 O O . SER A 1 89 ? -9.045 -6.775 13.551 1.00 79.00 89 SER A O 1
ATOM 711 N N . GLY A 1 90 ? -7.273 -7.936 14.313 1.00 72.00 90 GLY A N 1
ATOM 712 C CA . GLY A 1 90 ? -6.335 -6.817 14.382 1.00 72.00 90 GLY A CA 1
ATOM 713 C C . GLY A 1 90 ? -5.199 -6.976 13.382 1.00 72.00 90 GLY A C 1
ATOM 714 O O . GLY A 1 90 ? -5.037 -8.055 12.807 1.00 72.00 90 GLY A O 1
ATOM 715 N N . ALA A 1 91 ? -4.402 -5.920 13.213 1.00 63.78 91 ALA A N 1
ATOM 716 C CA . ALA A 1 91 ? -3.170 -5.992 12.434 1.00 63.78 91 ALA A CA 1
ATOM 717 C C . ALA A 1 91 ? -2.295 -7.151 12.946 1.00 63.78 91 ALA A C 1
ATOM 719 O O . ALA A 1 91 ? -2.044 -7.263 14.152 1.00 63.78 91 ALA A O 1
ATOM 720 N N . ALA A 1 92 ? -1.838 -8.025 12.045 1.00 55.84 92 ALA A N 1
ATOM 721 C CA . ALA A 1 92 ? -0.833 -9.019 12.396 1.00 55.84 92 ALA A CA 1
ATOM 722 C C . ALA A 1 92 ? 0.446 -8.282 12.835 1.00 55.84 92 ALA A C 1
ATOM 724 O O . ALA A 1 92 ? 0.959 -7.420 12.112 1.00 55.84 92 ALA A O 1
ATOM 725 N N . THR A 1 93 ? 0.897 -8.574 14.058 1.00 45.69 93 THR A N 1
ATOM 726 C CA . THR A 1 93 ? 2.141 -8.051 14.647 1.00 45.69 93 THR A CA 1
ATOM 727 C C . THR A 1 93 ? 3.370 -8.589 13.947 1.00 45.69 93 THR A C 1
ATOM 729 O O . THR A 1 93 ? 3.399 -9.828 13.749 1.00 45.69 93 THR A O 1
#

Secondary structure (DSSP, 8-state):
-----HHHHHHHHHH-SSHHHHHHHIIIII---HHHHHHHHHHHHT-PPPGGGHHHHHHHHHHHSTT--S--SHHHHHHHHTTSS-TT-----

Radius of gyration: 16.74 Å; chains: 1; bounding box: 35×28×42 Å

InterPro domains:
  IPR031849 Domain of unknown function DUF5069 [PF16798] (2-84)

Organism: NCBI:txid3016050

Foldseek 3Di:
DLPDDPVRLVVQVVPDPDVVSSVVCSCPPSVDDPVRVVVVCVCQLAAFDDPVCVVVLVVLCCVLANPAPQAGHPVQSVCSNVVVDDHNDHRDD